Protein AF-A0A9J6GJY0-F1 (afdb_monomer_lite)

InterPro domains:
  IPR036397 Ribonuclease H superfamily [G3DSA:3.30.420.10] (1-60)

pLDDT: mean 91.45, std 5.76, range [77.56, 97.38]

Organism: Haemaphysalis longicornis (NCBI:txid44386)

Secondary structure (DSSP, 8-state):
-HHHHTTS-GGG--HHHHHHHHHHHHHHHHH-HHHHHHHHHHHHHHHHHHHHTTT-----

Foldseek 3Di:
DVVVCVPDPPPPDDPVRVVVVVVVVVVVCVVPPVNVVVVVVCVVVVVVQCVVVVNDDDPD

Structure (mmCIF, N/CA/C/O backbone):
data_AF-A0A9J6GJY0-F1
#
_entry.id   AF-A0A9J6GJY0-F1
#
loop_
_atom_site.group_PDB
_atom_site.id
_atom_site.type_symbol
_atom_site.label_atom_id
_atom_site.label_alt_id
_atom_site.label_comp_id
_atom_site.label_asym_id
_atom_site.label_entity_id
_atom_site.label_seq_id
_atom_site.pdbx_PDB_ins_code
_atom_site.Cartn_x
_atom_site.Cartn_y
_atom_site.Cartn_z
_atom_site.occupancy
_atom_site.B_iso_or_equiv
_atom_site.auth_seq_id
_atom_site.auth_comp_id
_atom_site.auth_asym_id
_atom_site.auth_atom_id
_atom_site.pdbx_PDB_model_num
ATOM 1 N N . MET A 1 1 ? -4.324 0.588 1.146 1.00 81.94 1 MET A N 1
ATOM 2 C 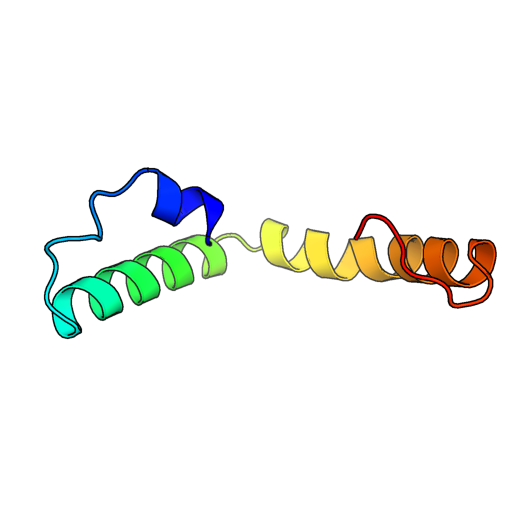CA . MET A 1 1 ? -4.402 1.448 2.344 1.00 81.94 1 MET A CA 1
ATOM 3 C C . MET A 1 1 ? -5.152 2.748 2.070 1.00 81.94 1 MET A C 1
ATOM 5 O O . MET A 1 1 ? -6.315 2.811 2.426 1.00 81.94 1 MET A O 1
ATOM 9 N N . LYS A 1 2 ? -4.586 3.747 1.367 1.00 82.31 2 LYS A N 1
ATOM 10 C CA . LYS A 1 2 ? -5.268 5.046 1.144 1.00 82.31 2 LYS A CA 1
ATOM 11 C C . LYS A 1 2 ? -6.660 4.922 0.501 1.00 82.31 2 LYS A C 1
ATOM 13 O O . LYS A 1 2 ? -7.584 5.579 0.953 1.00 82.31 2 LYS A O 1
ATOM 18 N N . ALA A 1 3 ? -6.818 4.045 -0.494 1.00 82.88 3 ALA A N 1
ATOM 19 C CA . ALA A 1 3 ? -8.119 3.776 -1.115 1.00 82.88 3 ALA A CA 1
ATOM 20 C C . ALA A 1 3 ? -9.145 3.162 -0.140 1.00 82.88 3 ALA A C 1
ATOM 22 O O . ALA A 1 3 ? -10.300 3.559 -0.155 1.00 82.88 3 ALA A O 1
ATOM 23 N N . GLY A 1 4 ? -8.722 2.254 0.75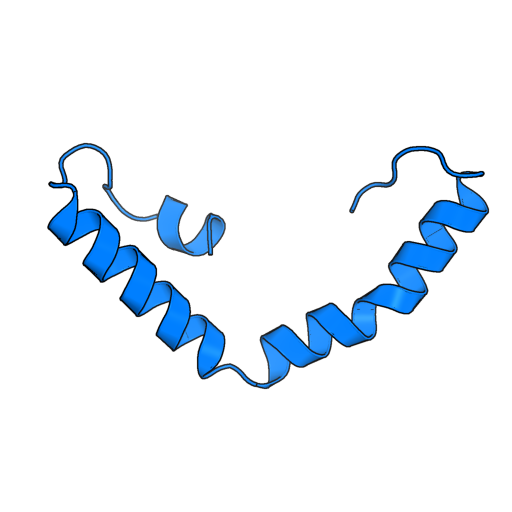0 1.00 79.88 4 GLY A N 1
ATOM 24 C CA . GLY A 1 4 ? -9.605 1.672 1.771 1.00 79.88 4 GLY A CA 1
ATOM 25 C C . GLY A 1 4 ? -10.042 2.701 2.818 1.00 79.88 4 GLY A C 1
ATOM 26 O O . GLY A 1 4 ? -11.198 2.734 3.222 1.00 79.88 4 GLY A O 1
ATOM 27 N N . LEU A 1 5 ? -9.132 3.608 3.176 1.00 84.62 5 LEU A N 1
ATOM 28 C CA . LEU A 1 5 ? -9.378 4.691 4.128 1.00 84.62 5 LEU A CA 1
ATOM 29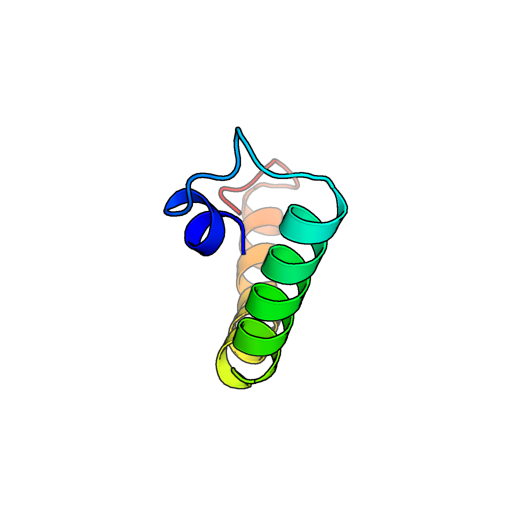 C C . LEU A 1 5 ? -10.213 5.844 3.545 1.00 84.62 5 LEU A C 1
ATOM 31 O O . LEU A 1 5 ? -10.874 6.558 4.292 1.00 84.62 5 LEU A O 1
ATOM 35 N N . ALA A 1 6 ? -10.215 6.027 2.221 1.00 82.75 6 ALA A N 1
ATOM 36 C CA . ALA A 1 6 ? -10.933 7.117 1.555 1.00 82.75 6 ALA A CA 1
ATOM 37 C C . ALA A 1 6 ? -12.462 7.036 1.711 1.00 82.75 6 ALA A C 1
ATOM 39 O O . ALA A 1 6 ? -13.144 8.049 1.575 1.00 82.75 6 ALA A O 1
ATOM 40 N N . HIS A 1 7 ? -12.995 5.850 2.010 1.00 79.00 7 HIS A N 1
ATOM 41 C CA . HIS A 1 7 ? -14.425 5.634 2.230 1.00 79.00 7 HIS A CA 1
ATOM 42 C C . HIS A 1 7 ? -14.872 5.903 3.675 1.00 79.00 7 HIS A C 1
ATOM 44 O O . HIS A 1 7 ? -16.064 5.832 3.965 1.00 79.00 7 HIS A O 1
ATOM 50 N N . GLN A 1 8 ? -13.945 6.220 4.582 1.00 79.12 8 GLN A N 1
ATOM 51 C CA . GLN A 1 8 ? -14.244 6.473 5.989 1.00 79.12 8 GLN A CA 1
ATOM 5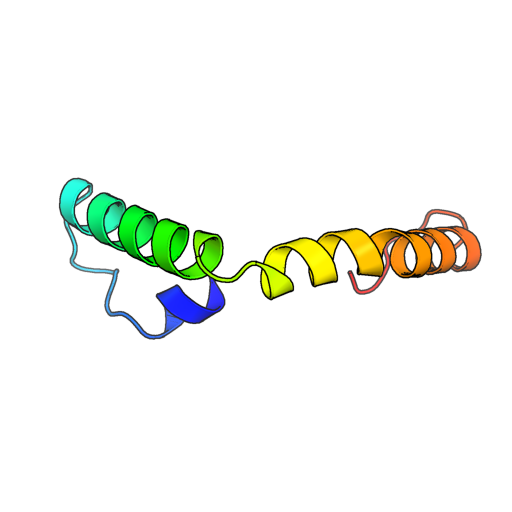2 C C . GLN A 1 8 ? -14.292 7.979 6.291 1.00 79.12 8 GLN A C 1
ATOM 54 O O . GLN A 1 8 ? -13.533 8.775 5.735 1.00 79.12 8 GLN A O 1
ATOM 59 N N . GLN A 1 9 ? -15.173 8.393 7.207 1.00 78.06 9 GLN A N 1
ATOM 60 C CA . GLN A 1 9 ? -15.228 9.780 7.683 1.00 78.06 9 GLN A CA 1
ATOM 61 C C . GLN A 1 9 ? -14.114 10.044 8.706 1.00 78.06 9 GLN A C 1
ATOM 63 O O . GLN A 1 9 ? -14.327 10.033 9.912 1.00 78.06 9 GLN A O 1
ATOM 68 N N . LEU A 1 10 ? -12.900 10.292 8.212 1.00 81.44 10 LEU A N 1
ATOM 69 C CA . LEU A 1 10 ? -11.705 10.455 9.053 1.00 81.44 10 LEU A CA 1
ATOM 70 C C . LEU A 1 10 ? -11.516 11.871 9.621 1.00 81.44 10 LEU A C 1
ATOM 72 O O . LEU A 1 10 ? -10.679 12.080 10.493 1.00 81.44 10 LEU A O 1
ATOM 76 N N . ARG A 1 11 ? -12.262 12.863 9.116 1.00 77.56 11 ARG A N 1
ATOM 77 C CA . ARG A 1 11 ? -12.013 14.291 9.395 1.00 77.56 11 ARG A CA 1
ATOM 78 C C . ARG A 1 11 ? -12.365 14.735 10.820 1.00 77.56 11 ARG A C 1
ATOM 80 O O . ARG A 1 11 ? -11.920 15.802 11.223 1.00 77.56 11 ARG A O 1
ATOM 87 N N . SER A 1 12 ? -13.149 13.954 11.558 1.00 82.06 12 SER A N 1
ATOM 88 C CA . SER A 1 12 ? -13.621 14.283 12.912 1.00 82.06 12 SER A CA 1
ATOM 89 C C . SER A 1 12 ? -13.056 13.362 13.998 1.00 82.06 12 SER A C 1
ATOM 91 O O . SER A 1 12 ? -13.562 13.357 15.117 1.00 82.06 12 SER A O 1
ATOM 93 N N . LEU A 1 13 ? -12.048 12.549 13.675 1.00 88.81 13 LEU A N 1
ATOM 94 C CA . LEU A 1 13 ? -11.482 11.572 14.602 1.00 88.81 13 LEU A CA 1
ATOM 95 C C . LEU A 1 13 ? -10.330 12.157 15.418 1.00 88.81 13 LEU A C 1
ATOM 97 O O . LEU A 1 13 ? -9.560 12.989 14.941 1.00 88.81 13 LEU A O 1
ATOM 101 N N . THR A 1 14 ? -10.186 11.663 16.646 1.00 93.56 14 THR A N 1
ATOM 102 C CA . THR A 1 14 ? -8.980 11.883 17.448 1.00 93.56 14 THR A CA 1
ATOM 103 C C . THR A 1 14 ? -7.792 11.135 16.838 1.00 93.56 14 THR A C 1
ATOM 105 O O . THR A 1 14 ? -7.964 10.194 16.058 1.00 93.56 14 THR A O 1
ATOM 108 N N . ALA A 1 15 ? -6.572 11.526 17.214 1.00 92.62 15 ALA A N 1
ATOM 109 C CA . ALA A 1 15 ? -5.355 10.861 16.749 1.00 92.62 15 ALA A CA 1
ATOM 110 C C . ALA A 1 15 ? -5.347 9.355 17.081 1.00 92.62 15 ALA A C 1
ATOM 112 O O . ALA A 1 15 ? -4.999 8.544 16.224 1.00 92.62 15 ALA A O 1
ATOM 113 N N . ASP A 1 16 ? -5.803 8.974 18.278 1.00 94.56 16 ASP A N 1
ATOM 114 C CA . ASP A 1 16 ? -5.871 7.570 18.702 1.00 94.56 16 ASP A CA 1
ATOM 115 C C . ASP A 1 16 ? -6.881 6.761 17.883 1.00 94.56 16 ASP A C 1
ATOM 117 O O . ASP A 1 16 ? -6.591 5.641 17.460 1.00 94.56 16 ASP A O 1
ATOM 121 N N . ALA A 1 17 ? -8.053 7.340 17.601 1.00 90.50 17 ALA A N 1
ATOM 122 C CA . ALA A 1 17 ? -9.063 6.698 16.767 1.00 90.50 17 ALA A CA 1
ATOM 123 C C . ALA A 1 17 ? -8.571 6.531 15.321 1.00 90.50 17 ALA A C 1
ATOM 125 O O . ALA A 1 17 ? -8.761 5.476 14.714 1.00 90.50 17 ALA A O 1
ATOM 126 N N . LEU A 1 18 ? -7.873 7.537 14.785 1.00 92.12 18 LEU A N 1
ATOM 127 C CA . LEU A 1 18 ? -7.240 7.445 13.473 1.00 92.12 18 LEU A CA 1
ATOM 128 C C . LEU A 1 18 ? -6.167 6.347 13.444 1.00 92.12 18 LEU A C 1
ATOM 130 O O . LEU A 1 18 ? -6.107 5.568 12.492 1.00 92.12 18 LEU A O 1
ATOM 134 N N . TRP A 1 19 ? -5.341 6.252 14.487 1.00 93.31 19 TRP A N 1
ATOM 135 C CA . TRP A 1 19 ? -4.311 5.221 14.587 1.00 93.31 19 TRP A CA 1
ATOM 136 C C . TRP A 1 19 ? -4.903 3.812 14.663 1.00 93.31 19 TRP A C 1
ATOM 138 O O . TRP A 1 19 ? -4.413 2.907 13.984 1.00 93.31 19 TRP A O 1
ATOM 148 N N . ALA A 1 20 ? -5.981 3.624 15.427 1.00 94.12 20 ALA A N 1
ATOM 149 C CA . ALA A 1 20 ? -6.683 2.346 15.514 1.00 94.12 20 ALA A CA 1
ATOM 150 C C . ALA A 1 20 ? -7.171 1.873 14.135 1.00 94.12 20 ALA A C 1
ATOM 152 O O . ALA A 1 20 ? -6.915 0.734 13.749 1.00 94.12 20 ALA A O 1
ATOM 153 N N . ILE A 1 21 ? -7.773 2.775 13.357 1.00 93.25 21 ILE A N 1
ATOM 154 C CA . ILE A 1 21 ? -8.235 2.508 11.989 1.00 93.25 21 ILE A CA 1
ATOM 155 C C . ILE A 1 21 ? -7.074 2.150 11.054 1.00 93.25 21 ILE A C 1
ATOM 157 O O . ILE A 1 21 ? -7.150 1.187 10.291 1.00 93.25 21 ILE A O 1
ATOM 161 N N . VAL A 1 22 ? -5.983 2.921 11.095 1.00 93.31 22 VAL A N 1
ATOM 162 C CA . VAL A 1 22 ? -4.788 2.657 10.278 1.00 93.31 22 VAL A CA 1
ATOM 163 C C . VAL A 1 22 ? -4.217 1.278 10.602 1.00 93.31 22 VAL A C 1
ATOM 165 O O . VAL A 1 22 ? -3.851 0.535 9.689 1.00 93.31 22 VAL A O 1
ATOM 168 N N . LYS A 1 23 ? -4.171 0.922 11.888 1.00 95.38 23 LYS A N 1
ATOM 169 C CA . LYS A 1 23 ? -3.693 -0.378 12.359 1.00 95.38 23 LYS 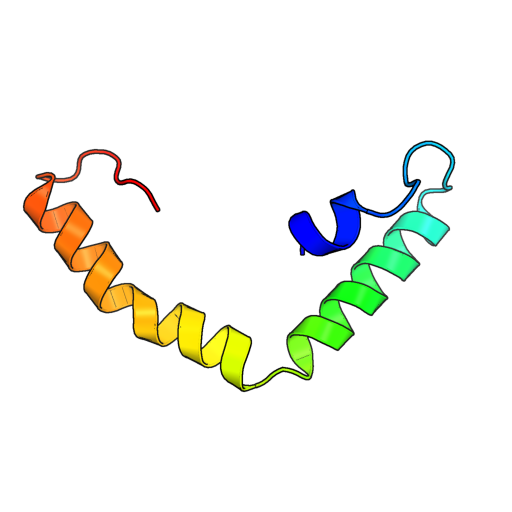A CA 1
ATOM 170 C C . LYS A 1 23 ? -4.598 -1.520 11.899 1.00 95.38 23 LYS A C 1
ATOM 172 O O . LYS A 1 23 ? -4.090 -2.539 11.444 1.00 95.38 23 LYS A O 1
ATOM 177 N N . GLU A 1 24 ? -5.913 -1.353 11.973 1.00 94.12 24 GLU A N 1
ATOM 178 C CA . GLU A 1 24 ? -6.874 -2.349 11.491 1.00 94.12 24 GLU A CA 1
ATOM 179 C C . GLU A 1 24 ? -6.737 -2.584 9.981 1.00 94.12 24 GLU A C 1
ATOM 181 O O . GLU A 1 24 ? -6.591 -3.721 9.532 1.00 94.12 24 GLU A O 1
ATOM 186 N N . GLU A 1 25 ? -6.697 -1.511 9.189 1.00 93.94 25 GLU A N 1
ATOM 187 C CA . GLU A 1 25 ? -6.511 -1.596 7.738 1.00 93.94 25 GLU A CA 1
ATOM 188 C C . GLU A 1 25 ? -5.157 -2.228 7.379 1.00 93.94 25 GLU A C 1
ATOM 190 O O . GLU A 1 25 ? -5.057 -2.990 6.414 1.00 93.94 25 GLU A O 1
ATOM 195 N N . TRP A 1 26 ? -4.111 -1.948 8.161 1.00 93.75 26 TRP A N 1
ATOM 196 C CA . TRP A 1 26 ? -2.819 -2.610 8.022 1.00 93.75 26 TRP A CA 1
ATOM 197 C C . TRP A 1 26 ? -2.919 -4.116 8.268 1.00 93.75 26 TRP A C 1
ATOM 199 O O . TRP A 1 26 ? -2.480 -4.889 7.418 1.00 93.75 26 TRP A O 1
ATOM 209 N N . GLU A 1 27 ? -3.522 -4.553 9.374 1.00 95.12 27 GLU A N 1
ATOM 210 C CA . GLU A 1 27 ? -3.676 -5.982 9.677 1.00 95.12 27 GLU A CA 1
ATOM 211 C C . GLU A 1 27 ? -4.536 -6.702 8.631 1.00 95.12 27 GLU A C 1
ATOM 213 O O . GLU A 1 27 ? -4.212 -7.818 8.216 1.00 95.12 27 GLU A O 1
ATOM 218 N N . ARG A 1 28 ? -5.581 -6.043 8.119 1.00 93.56 28 ARG A N 1
ATOM 219 C CA . ARG A 1 28 ? -6.406 -6.552 7.015 1.00 93.56 28 ARG A CA 1
ATOM 220 C C . ARG A 1 28 ? -5.603 -6.738 5.727 1.00 93.56 28 ARG A C 1
ATOM 222 O O . ARG A 1 28 ? -5.770 -7.736 5.031 1.00 93.56 28 ARG A O 1
ATOM 229 N N . LEU A 1 29 ? -4.742 -5.784 5.374 1.00 92.38 29 LEU A N 1
ATOM 230 C CA . LEU A 1 29 ? -3.852 -5.928 4.216 1.00 92.38 29 LEU A CA 1
ATOM 231 C C . LEU A 1 29 ? -2.785 -6.994 4.469 1.00 92.38 29 LEU A C 1
ATOM 233 O O . LEU A 1 29 ? -2.429 -7.724 3.547 1.00 92.38 29 LEU A O 1
ATOM 237 N N . ARG A 1 30 ? -2.308 -7.109 5.713 1.00 92.00 30 ARG A N 1
ATOM 238 C CA . ARG A 1 30 ? -1.262 -8.053 6.100 1.00 92.00 30 ARG A CA 1
ATOM 239 C C . ARG A 1 30 ? -1.706 -9.503 6.045 1.00 92.00 30 ARG A C 1
ATOM 241 O O . ARG A 1 30 ? -0.925 -10.355 5.628 1.00 92.00 30 ARG A O 1
ATOM 248 N N . SER A 1 31 ? -2.953 -9.776 6.408 1.00 93.75 31 SER A N 1
ATOM 249 C CA . SER A 1 31 ? -3.541 -11.110 6.279 1.00 93.75 31 SER A CA 1
ATOM 250 C C . SER A 1 31 ? -3.762 -11.531 4.820 1.00 93.75 31 SER A C 1
ATOM 252 O O . SER A 1 31 ? -3.872 -12.723 4.534 1.00 93.75 31 SER A O 1
ATOM 254 N N . ASN A 1 32 ? -3.751 -10.589 3.869 1.00 93.44 32 ASN A N 1
ATOM 255 C CA . ASN A 1 32 ? -3.812 -10.891 2.444 1.00 93.44 32 ASN A CA 1
ATOM 256 C C . ASN A 1 32 ? -2.416 -11.205 1.876 1.00 93.44 32 ASN A C 1
ATOM 258 O O . ASN A 1 32 ? -1.731 -10.346 1.314 1.00 93.44 32 ASN A O 1
ATOM 262 N N . SER A 1 33 ? -2.013 -12.473 1.965 1.00 88.06 33 SER A N 1
ATOM 263 C CA . SER A 1 33 ? -0.725 -12.970 1.455 1.00 88.06 33 SER A CA 1
ATOM 264 C C . SER A 1 33 ? -0.502 -12.703 -0.043 1.00 88.06 33 SER A C 1
ATOM 266 O O . SER A 1 33 ? 0.629 -12.466 -0.477 1.00 88.06 33 SER A O 1
ATOM 268 N N . ASN A 1 34 ? -1.572 -12.677 -0.841 1.00 94.38 34 ASN A N 1
ATOM 269 C CA . ASN A 1 34 ? -1.494 -12.419 -2.279 1.00 94.38 34 ASN A CA 1
ATOM 270 C C . ASN A 1 34 ? -1.212 -10.950 -2.601 1.00 94.38 34 ASN A C 1
ATOM 272 O O . ASN A 1 34 ? -0.554 -10.664 -3.602 1.00 94.38 34 ASN A O 1
ATOM 276 N N . TYR A 1 35 ? -1.668 -10.019 -1.762 1.00 92.06 35 TYR A N 1
ATOM 277 C CA . TYR A 1 35 ? -1.466 -8.590 -1.985 1.00 92.06 35 TYR A CA 1
ATOM 278 C C . TYR A 1 35 ? 0.026 -8.241 -2.022 1.00 92.06 35 TYR A C 1
ATOM 280 O O . TYR A 1 35 ? 0.509 -7.728 -3.032 1.00 92.06 35 TYR A O 1
ATOM 288 N N . PHE A 1 36 ? 0.792 -8.598 -0.988 1.00 90.94 36 PHE A N 1
ATOM 289 C CA . PHE A 1 36 ? 2.233 -8.323 -0.976 1.00 90.94 36 PHE A CA 1
ATOM 290 C C . PHE A 1 36 ? 2.988 -9.088 -2.053 1.00 90.94 36 PHE A C 1
ATOM 292 O O . PHE A 1 36 ? 3.855 -8.515 -2.712 1.00 90.94 36 PHE A O 1
ATOM 299 N N . ARG A 1 37 ? 2.622 -10.351 -2.293 1.00 93.88 37 ARG A N 1
ATOM 300 C CA . ARG A 1 37 ? 3.211 -11.129 -3.383 1.00 93.88 37 ARG A CA 1
ATOM 301 C C . ARG A 1 37 ? 3.031 -10.421 -4.725 1.00 93.88 37 ARG A C 1
ATOM 303 O O . ARG A 1 37 ? 4.000 -10.281 -5.460 1.00 93.88 37 ARG A O 1
ATOM 310 N N . SER A 1 38 ? 1.830 -9.921 -5.020 1.00 94.75 38 SER A N 1
ATOM 311 C CA . SER A 1 38 ? 1.557 -9.191 -6.263 1.00 94.75 38 SER A CA 1
ATOM 312 C C . SER A 1 38 ? 2.382 -7.906 -6.394 1.00 94.75 38 SER A C 1
ATOM 314 O O . SER A 1 38 ? 2.878 -7.614 -7.482 1.00 94.75 38 SER A O 1
ATOM 316 N N . LEU A 1 39 ? 2.608 -7.178 -5.293 1.00 92.94 39 LEU A N 1
ATOM 317 C CA . LEU A 1 39 ? 3.460 -5.987 -5.283 1.00 92.94 39 LEU A CA 1
ATOM 318 C C . LEU A 1 39 ? 4.902 -6.335 -5.663 1.00 92.94 39 LEU A C 1
ATOM 320 O O . LEU A 1 39 ? 5.443 -5.729 -6.589 1.00 92.94 39 LEU A O 1
ATOM 324 N N . TYR A 1 40 ? 5.489 -7.348 -5.021 1.00 94.56 40 TYR A N 1
ATOM 325 C CA . TYR A 1 40 ? 6.839 -7.820 -5.341 1.00 94.56 40 TYR A CA 1
ATOM 326 C C . TYR A 1 40 ? 6.943 -8.362 -6.767 1.00 94.56 40 TYR A C 1
ATOM 328 O O . TYR A 1 40 ? 7.844 -7.979 -7.510 1.00 94.56 40 TYR A O 1
ATOM 336 N N . CYS A 1 41 ? 5.990 -9.194 -7.190 1.00 96.38 41 CYS A N 1
ATOM 337 C CA . CYS A 1 41 ? 5.959 -9.736 -8.547 1.00 96.38 41 CYS A CA 1
ATOM 338 C C . CYS A 1 41 ? 5.783 -8.649 -9.621 1.00 96.38 41 CYS A C 1
ATOM 340 O O . CYS A 1 41 ? 6.130 -8.886 -10.774 1.00 96.38 41 CYS A O 1
ATOM 342 N N . SER A 1 42 ? 5.282 -7.457 -9.272 1.00 96.12 42 SER A N 1
ATOM 343 C CA . SER A 1 42 ? 5.173 -6.332 -10.208 1.00 96.12 42 SER A CA 1
ATOM 344 C C . SER A 1 42 ? 6.490 -5.582 -10.444 1.00 96.12 42 SER A C 1
ATOM 346 O O . SER A 1 42 ? 6.594 -4.855 -11.433 1.00 96.12 42 SER A O 1
ATOM 348 N N . LEU A 1 43 ? 7.498 -5.743 -9.575 1.00 96.19 43 LEU A N 1
ATOM 349 C CA . LEU A 1 43 ? 8.747 -4.972 -9.634 1.00 96.19 43 LEU A CA 1
ATOM 350 C C . LEU A 1 43 ? 9.508 -5.121 -10.962 1.00 96.19 43 LEU A C 1
ATOM 352 O O . LEU A 1 43 ? 9.891 -4.085 -11.505 1.00 96.19 43 LEU A O 1
ATOM 356 N N . PRO A 1 44 ? 9.680 -6.325 -11.547 1.00 97.25 44 PRO A N 1
ATOM 357 C CA . PRO A 1 44 ? 10.367 -6.460 -12.833 1.00 97.25 44 PRO A CA 1
ATOM 358 C C . PRO A 1 44 ? 9.706 -5.642 -13.949 1.00 97.25 44 PRO A C 1
ATOM 360 O O . PRO A 1 44 ? 10.388 -4.965 -14.713 1.00 97.25 44 PRO A O 1
ATOM 363 N N . ASN A 1 45 ? 8.371 -5.613 -13.988 1.00 96.12 45 ASN A N 1
ATOM 364 C CA . ASN A 1 45 ? 7.627 -4.838 -14.983 1.00 96.12 45 ASN A CA 1
ATOM 365 C C . ASN A 1 45 ? 7.805 -3.325 -14.786 1.00 96.12 45 ASN A C 1
ATOM 367 O O . ASN A 1 45 ? 7.870 -2.580 -15.762 1.00 96.12 45 ASN A O 1
ATOM 371 N N . ARG A 1 46 ? 7.888 -2.859 -13.532 1.00 96.81 46 ARG A N 1
ATOM 372 C CA . ARG A 1 46 ? 8.172 -1.448 -13.220 1.00 96.81 46 ARG A CA 1
ATOM 373 C C . ARG A 1 46 ? 9.594 -1.072 -13.629 1.00 96.81 46 ARG A C 1
ATOM 375 O O . ARG A 1 46 ? 9.784 -0.031 -14.243 1.00 96.81 46 ARG A O 1
ATOM 382 N N . MET A 1 47 ? 10.566 -1.942 -13.360 1.00 96.62 47 MET A N 1
ATOM 383 C CA . MET A 1 47 ? 11.950 -1.739 -13.791 1.00 96.62 47 MET A CA 1
ATOM 384 C C . MET A 1 47 ? 12.061 -1.671 -15.312 1.00 96.62 47 MET A C 1
ATOM 386 O O . MET A 1 47 ? 12.703 -0.764 -15.833 1.00 96.62 47 MET A O 1
ATOM 390 N N . GLN A 1 48 ? 11.372 -2.558 -16.034 1.00 97.06 48 GLN A N 1
ATOM 391 C CA . GLN A 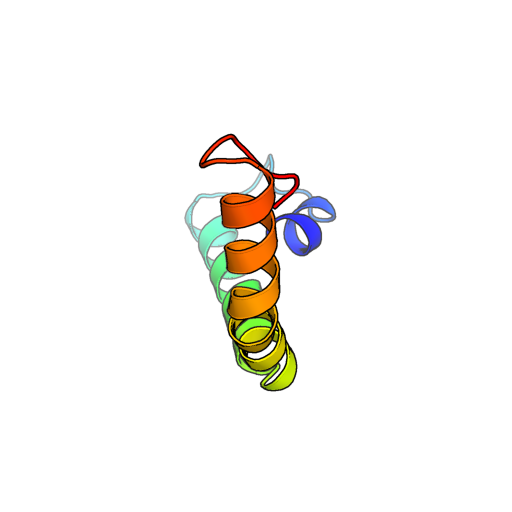1 48 ? 11.329 -2.493 -17.493 1.00 97.06 48 GLN A CA 1
ATOM 392 C C . GLN A 1 48 ? 10.722 -1.174 -17.990 1.00 97.06 48 GLN A C 1
ATOM 394 O O . GLN A 1 48 ? 11.214 -0.602 -18.958 1.00 97.06 48 GLN A O 1
ATOM 399 N N . ALA A 1 49 ? 9.684 -0.662 -17.321 1.00 96.75 49 ALA A N 1
ATOM 400 C CA . ALA A 1 49 ? 9.097 0.630 -17.667 1.00 96.75 49 ALA A CA 1
ATOM 401 C C . ALA A 1 49 ? 10.095 1.786 -17.492 1.00 96.75 49 ALA A C 1
ATOM 403 O O . ALA A 1 49 ? 10.146 2.659 -18.351 1.00 96.75 49 ALA A O 1
ATOM 404 N N . VAL A 1 50 ? 10.915 1.767 -16.437 1.00 97.38 50 VAL A N 1
ATOM 405 C CA . VAL A 1 50 ? 11.970 2.771 -16.207 1.00 97.38 50 VAL A CA 1
ATOM 406 C C . VAL A 1 50 ? 13.060 2.684 -17.274 1.00 97.38 50 VAL A C 1
ATOM 408 O O . VAL A 1 50 ? 13.467 3.711 -17.808 1.00 97.38 50 VAL A O 1
ATOM 411 N N . LEU A 1 51 ? 13.501 1.471 -17.629 1.00 97.12 51 LEU A N 1
ATOM 412 C CA . LEU A 1 51 ? 14.482 1.268 -18.702 1.00 97.12 51 LEU A CA 1
ATOM 413 C C . LEU A 1 51 ? 13.963 1.809 -20.040 1.00 97.12 51 LEU A C 1
ATOM 415 O O . LEU A 1 51 ? 14.677 2.525 -20.734 1.00 97.12 51 LEU A O 1
ATOM 419 N N . ASN A 1 52 ? 12.701 1.527 -20.368 1.00 96.69 52 ASN A N 1
ATOM 420 C CA . ASN A 1 52 ? 12.063 2.020 -21.590 1.00 96.69 52 ASN A CA 1
ATOM 421 C C . ASN A 1 52 ? 11.859 3.544 -21.577 1.00 96.69 52 ASN A C 1
ATOM 423 O O . ASN A 1 52 ? 11.845 4.169 -22.633 1.00 96.69 52 ASN A O 1
ATOM 427 N N . ALA A 1 53 ? 11.686 4.129 -20.391 1.00 96.69 53 ALA A N 1
ATOM 428 C CA . ALA A 1 53 ? 11.578 5.568 -20.185 1.00 96.69 53 ALA A CA 1
ATOM 429 C C . ALA A 1 53 ? 12.946 6.257 -20.037 1.00 96.69 53 ALA A C 1
ATOM 431 O O . ALA A 1 53 ? 12.985 7.439 -19.723 1.00 96.69 53 ALA A O 1
ATOM 432 N N . TRP A 1 54 ? 14.067 5.550 -20.236 1.00 95.06 54 TRP A N 1
ATOM 433 C CA . TRP A 1 54 ? 15.422 6.098 -20.076 1.00 95.06 54 TRP A CA 1
ATOM 434 C C . TRP A 1 54 ? 15.689 6.719 -18.696 1.00 95.06 54 TRP A C 1
ATOM 436 O O . TRP A 1 54 ? 16.478 7.649 -18.565 1.00 95.06 54 TRP A O 1
ATOM 446 N N . GLY A 1 55 ? 15.045 6.193 -17.651 1.00 92.00 55 GLY A N 1
ATOM 447 C CA . GLY A 1 55 ? 15.156 6.722 -16.290 1.00 92.00 55 GLY A CA 1
ATOM 448 C C . GLY A 1 55 ? 14.137 7.808 -15.932 1.00 92.00 55 GLY A C 1
ATOM 449 O O . GLY A 1 55 ? 14.089 8.207 -14.771 1.00 92.00 55 GLY A O 1
ATOM 450 N N . GLU A 1 56 ? 13.300 8.250 -16.872 1.00 96.31 56 GLU A N 1
ATOM 451 C CA . GLU A 1 56 ? 12.243 9.233 -16.615 1.00 96.31 56 GLU A CA 1
ATOM 452 C C . GLU A 1 56 ? 11.078 8.651 -15.785 1.00 96.31 56 GLU A C 1
ATOM 454 O O . GLU A 1 56 ? 10.897 7.425 -15.713 1.00 96.31 56 GLU A O 1
ATOM 459 N N . PRO A 1 57 ? 10.250 9.511 -15.153 1.00 96.19 57 PRO A N 1
ATOM 460 C CA . PRO A 1 57 ? 9.077 9.081 -14.404 1.00 96.19 57 PRO A CA 1
ATOM 461 C C . PRO A 1 57 ? 8.147 8.171 -15.213 1.00 96.19 57 PRO A C 1
ATOM 463 O O . PRO A 1 57 ? 7.832 8.422 -16.376 1.00 96.19 57 PRO A O 1
ATOM 466 N N . THR A 1 58 ? 7.646 7.124 -14.557 1.00 95.62 58 THR A N 1
ATOM 467 C CA . THR A 1 58 ? 6.681 6.186 -15.145 1.00 95.62 58 THR A CA 1
ATOM 468 C C . THR A 1 58 ? 5.306 6.353 -14.496 1.00 95.62 58 THR A C 1
ATOM 470 O O . THR A 1 58 ? 5.146 7.080 -13.522 1.00 95.62 58 THR A O 1
ATOM 473 N N . ARG A 1 59 ? 4.290 5.649 -15.007 1.00 91.69 59 ARG A N 1
ATOM 474 C CA . ARG A 1 59 ? 2.920 5.666 -14.454 1.00 91.69 59 ARG A CA 1
ATOM 475 C C . ARG A 1 59 ? 2.772 5.082 -13.033 1.00 91.69 59 ARG A C 1
ATOM 477 O O . ARG A 1 59 ? 1.647 5.029 -12.538 1.00 91.69 59 ARG A O 1
ATOM 484 N N . TYR A 1 60 ? 3.840 4.508 -12.474 1.00 86.12 60 TYR A N 1
ATOM 485 C CA . TYR A 1 60 ? 3.833 3.700 -11.249 1.00 86.12 60 TYR A CA 1
ATOM 486 C C . TYR A 1 60 ? 4.310 4.451 -10.015 1.00 86.12 60 TYR A C 1
ATOM 488 O O . TYR A 1 60 ? 5.121 5.384 -10.172 1.00 86.12 60 TYR A O 1
#

Radius of gyration: 16.35 Å; chains: 1; bounding box: 31×27×40 Å

Sequence (60 aa):
MKAGLAHQQLRSLTADALWAIVKEEWERLRSNSNYFRSLYCSLPNRMQAVLNAWGEPTRY